Protein 1JMT (pdb70)

Solvent-accessible surface area: 7747 Å² total; per-residue (Å²): 47,68,31,0,2,0,67,57,19,17,102,42,106,224,136,54,140,184,58,50,71,46,84,80,106,67,99,107,58,60,71,70,5,57,98,40,0,68,62,22,0,72,125,130,23,18,85,18,90,107,26,78,9,36,55,69,158,50,60,104,78,47,0,20,0,75,0,66,0,136,108,91,117,29,0,81,145,0,20,115,61,0,20,74,25,20,7,73,11,85,8,4,71,11,88,62,19,177,162,23,34,73,63,37,7,127,72,75,120,163,57,68,10,92,103,42,27,86,128,80,164

Foldseek 3Di:
DQKKKWFQQQADDDPPVVVVVVVVVLVVVQVVVVCVVVVCLPVPQHAWPDKDWDDVVPPSGTTMIMTGHPDSVSLVVCQVVQQVDADPNHRIHMGGDD/DPPPDDDPPVNPDDPVVVVVPPD

CATH classification: 3.30.70.330

Nearest PDB structures (foldseek):
  1jmt-assembly1_A  TM=1.010E+00  e=9.523E-20  Homo sapiens
  7c06-assembly7_S  TM=8.294E-01  e=7.254E-09  Schizosaccharomyces pombe 972h-
  7c08-assembly4_J  TM=8.418E-01  e=1.405E-08  Schizosaccharomyces pombe 972h-
  7c07-assembly2_D  TM=8.408E-01  e=2.232E-08  Schizosaccharomyces pombe 972h-
  7c08-assembly5_M  TM=8.375E-01  e=2.384E-08  Schizosaccharomyces pombe 972h-

B-factor: mean 46.98, std 17.6, range [19.84, 99.11]

InterPro domains:
  IPR000504 RNA recognition motif domain [PF00076] (91-141)
  IPR000504 RNA recognition motif domain [PS50102] (65-147)
  IPR000504 RNA recognition motif domain [SM00360] (66-143)
  IPR000571 Zinc finger, CCCH-type [PF00642] (14-38)
  IPR000571 Zinc finger, CCCH-type [PF00642] (150-174)
  IPR000571 Zinc finger, CCCH-type [PS50103] (12-40)
  IPR000571 Zinc finger, CCCH-type [PS50103] (149-176)
  IPR000571 Zinc finger, CCCH-type [SM00356] (13-39)
  IPR000571 Zinc finger, CCCH-type [SM00356] (149-175)
  IPR003954 RNA recognition motif domain, eukaryotic-type [SM00361] (66-143)
  IPR009145 U2 auxiliary factor small subunit [PR01848] (18-37)
  IPR009145 U2 auxiliary factor small subunit [PR01848] (37-57)
  IPR009145 U2 auxiliary factor small subunit [PR01848] (75-90)
  IPR009145 U2 auxiliary factor small subunit [PR01848] (104-126)
  IPR009145 U2 auxiliary factor small subunit [PR01848] (131-155)
  IPR009145 U2 auxiliary factor small subunit [PR01848] (166-178)
  IPR009145 U2 auxiliary factor small subunit [PTHR12620] (1-235)
  IPR012677 Nucleotide-binding alpha-beta plait domain superfamily [G3DSA:3.30.70.330] (43-146)
  IPR035979 RNA-binding domain superfamily [SSF54928] (76-150)

Structure (mmCIF, N/CA/C/O backbone):
data_1JMT
#
_entry.id   1JMT
#
_cell.length_a   41.520
_cell.length_b   49.740
_cell.length_c   92.160
_cell.angle_alpha   90.00
_cell.angle_beta   90.00
_cell.angle_gamma   90.00
#
_symmetry.space_group_name_H-M   'P 2 2 2'
#
loop_
_entity.id
_entity.type
_entity.pdbx_description
1 polymer 'SPLICING FACTOR U2AF 35 KDA SUBUNIT'
2 polymer 'SPLICING FACTOR U2AF 65 KDA SUBUNIT'
3 non-polymer HEXANE-1,6-DIOL
4 water water
#
loop_
_atom_site.group_PDB
_atom_site.id
_atom_site.type_symbol
_atom_site.label_atom_id
_atom_site.label_alt_id
_atom_site.label_comp_id
_atom_site.label_asym_id
_atom_site.label_entity_id
_atom_site.label_seq_id
_atom_site.pdbx_PDB_ins_code
_atom_site.Cartn_x
_atom_site.Cartn_y
_atom_site.Cartn_z
_atom_site.occupancy
_atom_site.B_iso_or_equiv
_atom_site.auth_seq_id
_atom_site.auth_comp_id
_atom_site.auth_asym_id
_atom_site.auth_atom_id
_atom_site.pdbx_PDB_model_num
ATOM 1 N N . SER A 1 1 ? -7.789 12.219 33.459 1.00 64.69 43 SER A N 1
ATOM 2 C CA . SER A 1 1 ? -7.429 12.619 32.066 1.00 65.56 43 SER A CA 1
ATOM 3 C C . SER A 1 1 ? -6.451 11.622 31.440 1.00 62.46 43 SER A C 1
ATOM 4 O O . SER A 1 1 ? -5.666 10.983 32.145 1.00 66.24 43 SER A O 1
ATOM 7 N N . GLN A 1 2 ? -6.509 11.487 30.118 1.00 57.18 44 GLN A N 1
ATOM 8 C CA . GLN A 1 2 ? -5.621 10.577 29.393 1.00 54.48 44 GLN A CA 1
ATOM 9 C C . GLN A 1 2 ? -4.525 11.393 28.718 1.00 49.56 44 GLN A C 1
ATOM 10 O O . GLN A 1 2 ? -3.607 10.845 28.111 1.00 48.22 44 GLN A O 1
ATOM 16 N N . THR A 1 3 ? -4.638 12.709 28.824 1.00 47.39 45 THR A N 1
ATOM 17 C CA . THR A 1 3 ? -3.684 13.602 28.197 1.00 48.92 45 THR A CA 1
ATOM 18 C C . THR A 1 3 ? -2.719 14.256 29.177 1.00 44.93 45 THR A C 1
ATOM 19 O O . THR A 1 3 ? -3.125 14.730 30.237 1.00 39.67 45 THR A O 1
ATOM 23 N N . ILE A 1 4 ? -1.441 14.267 28.808 1.00 39.44 46 ILE A N 1
ATOM 24 C CA . ILE A 1 4 ? -0.403 14.892 29.616 1.00 32.17 46 ILE A CA 1
ATOM 25 C C . ILE A 1 4 ? 0.216 16.012 28.776 1.00 31.56 46 ILE A C 1
ATOM 26 O O . ILE A 1 4 ? 0.116 16.002 27.549 1.00 32.87 46 ILE A O 1
ATOM 31 N N . ALA A 1 5 ? 0.838 16.977 29.441 1.00 31.38 47 ALA A N 1
ATOM 32 C CA . ALA A 1 5 ? 1.488 18.088 28.760 1.00 29.52 47 ALA A CA 1
ATOM 33 C C . ALA A 1 5 ? 2.920 18.231 29.247 1.00 28.06 47 ALA A C 1
ATOM 34 O O . ALA A 1 5 ? 3.172 18.216 30.448 1.00 28.65 47 ALA A O 1
ATOM 36 N N . LEU A 1 6 ? 3.853 18.353 28.308 1.00 26.97 48 LEU A N 1
ATOM 37 C CA . LEU A 1 6 ? 5.259 18.548 28.635 1.00 27.60 48 LEU A CA 1
ATOM 38 C C . LEU A 1 6 ? 5.466 20.018 28.281 1.00 33.59 48 LEU A C 1
ATOM 39 O O . LEU A 1 6 ? 5.501 20.396 27.107 1.00 31.95 48 LEU A O 1
ATOM 44 N N . LEU A 1 7 ? 5.571 20.844 29.317 1.00 29.90 49 LEU A N 1
ATOM 45 C CA . LEU A 1 7 ? 5.676 22.287 29.162 1.00 34.16 49 LEU A C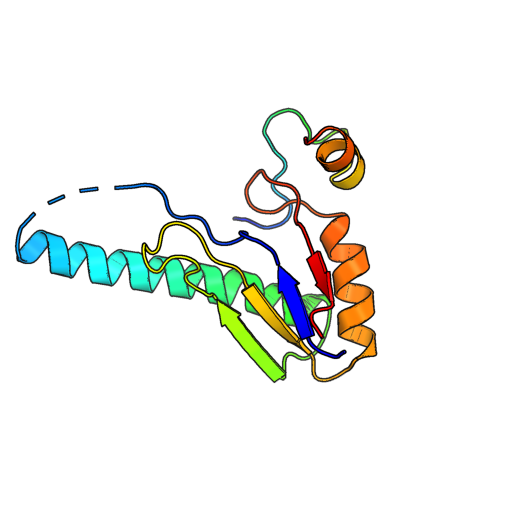A 1
ATOM 46 C C . LEU A 1 7 ? 6.977 22.864 28.629 1.00 34.83 49 LEU A C 1
ATOM 47 O O . LEU A 1 7 ? 8.061 22.624 29.171 1.00 36.26 49 LEU A O 1
ATOM 52 N N . ASN A 1 8 ? 6.836 23.627 27.550 1.00 31.58 50 ASN A N 1
ATOM 53 C CA . ASN A 1 8 ? 7.942 24.301 26.894 1.00 40.26 50 ASN A CA 1
ATOM 54 C C . ASN A 1 8 ? 9.135 23.390 26.671 1.00 40.57 50 ASN A C 1
ATOM 55 O O . ASN A 1 8 ? 10.280 23.825 26.730 1.00 43.18 50 ASN A O 1
ATOM 60 N N . ILE A 1 9 ? 8.869 22.123 26.399 1.00 40.75 51 ILE A N 1
ATOM 61 C CA . ILE A 1 9 ? 9.952 21.183 26.185 1.00 41.01 51 ILE A CA 1
ATOM 62 C C . ILE A 1 9 ? 10.599 21.346 24.802 1.00 43.13 51 ILE A C 1
ATOM 63 O O . ILE A 1 9 ? 11.785 21.076 24.638 1.00 44.31 51 ILE A O 1
ATOM 68 N N . TYR A 1 10 ? 9.828 21.805 23.819 1.00 41.77 52 TYR A N 1
ATOM 69 C CA . TYR A 1 10 ? 10.358 21.980 22.474 1.00 41.49 52 TYR A CA 1
ATOM 7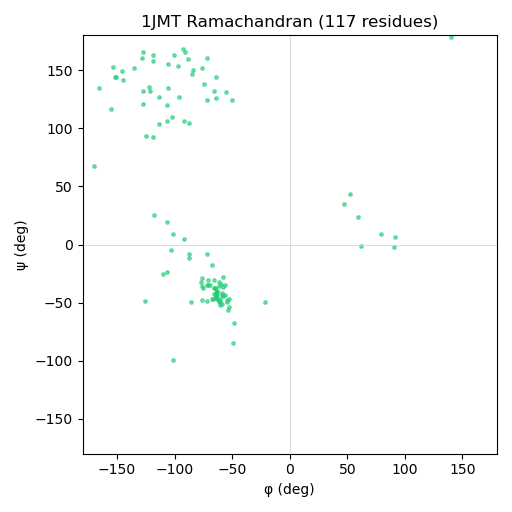0 C C . TYR A 1 10 ? 11.000 23.346 22.285 1.00 47.33 52 TYR A C 1
ATOM 71 O O . TYR A 1 10 ? 10.309 24.352 22.152 1.00 45.37 52 TYR A O 1
ATOM 80 N N . ARG A 1 11 ? 12.327 23.370 22.270 1.00 57.63 53 ARG A N 1
ATOM 81 C CA . ARG A 1 11 ? 13.077 24.609 22.094 1.00 68.34 53 ARG A CA 1
ATOM 82 C C . ARG A 1 11 ? 13.688 24.712 20.712 1.00 69.84 53 ARG A C 1
ATOM 83 O O . ARG A 1 11 ? 13.929 23.700 20.054 1.00 72.94 53 ARG A O 1
ATOM 91 N N . ASN A 1 12 ? 13.942 25.941 20.278 1.00 74.42 54 ASN A N 1
ATOM 92 C CA . ASN A 1 12 ? 14.530 26.164 18.967 1.00 80.23 54 ASN A CA 1
ATOM 93 C C . ASN A 1 12 ? 14.972 27.618 18.728 1.00 83.18 54 ASN A C 1
ATOM 94 O O . ASN A 1 12 ? 14.373 28.323 17.919 1.00 85.17 54 ASN A O 1
ATOM 99 N N . PRO A 1 13 ? 16.009 28.088 19.450 1.00 89.19 55 PRO A N 1
ATOM 100 C CA . PRO A 1 13 ? 16.572 29.441 19.353 1.00 91.92 55 PRO A CA 1
ATOM 101 C C . PRO A 1 13 ? 16.932 30.072 17.993 1.00 92.51 55 PRO A C 1
ATOM 102 O O . PRO A 1 13 ? 16.120 30.814 17.451 1.00 90.85 55 PRO A O 1
ATOM 106 N N . GLN A 1 14 ? 18.122 29.823 17.442 1.00 94.95 56 GLN A N 1
ATOM 107 C CA . GLN A 1 14 ? 18.469 30.453 16.155 1.00 96.20 56 GLN A CA 1
ATOM 108 C C . GLN A 1 14 ? 18.755 29.513 14.986 1.00 95.76 56 GLN A C 1
ATOM 109 O O . GLN A 1 14 ? 18.738 29.937 13.824 1.00 95.00 56 GLN A O 1
ATOM 115 N N . ASP A 1 21 ? 18.523 35.035 0.544 1.00 67.56 63 ASP A N 1
ATOM 116 C CA . ASP A 1 21 ? 17.201 35.014 1.159 1.00 68.08 63 ASP A CA 1
ATOM 117 C C . ASP A 1 21 ? 16.366 33.853 0.684 1.00 68.34 63 ASP A C 1
ATOM 118 O O . ASP A 1 21 ? 16.523 32.748 1.187 1.00 73.83 63 ASP A O 1
ATOM 123 N N . GLY A 1 22 ? 15.471 34.134 -0.268 1.00 63.56 64 GLY A N 1
ATOM 124 C CA . GLY A 1 22 ? 14.598 33.130 -0.837 1.00 53.54 64 GLY A CA 1
ATOM 125 C C . GLY A 1 22 ? 15.063 31.708 -0.701 1.00 50.56 64 GLY A C 1
ATOM 126 O O . GLY A 1 22 ? 14.308 30.841 -0.276 1.00 48.14 64 GLY A O 1
ATOM 127 N N . LEU A 1 23 ? 16.312 31.469 -1.070 1.00 47.05 65 LEU A N 1
ATOM 128 C CA . LEU A 1 23 ? 16.890 30.142 -0.951 1.00 47.82 65 LEU A CA 1
ATOM 129 C C . LEU A 1 23 ? 17.125 29.825 0.534 1.00 49.02 65 LEU A C 1
ATOM 130 O O . LEU A 1 23 ? 17.012 28.683 0.970 1.00 44.32 65 LEU A O 1
ATOM 135 N N . ARG A 1 24 ? 17.475 30.845 1.306 1.00 48.69 66 ARG A N 1
ATOM 136 C CA . ARG A 1 24 ? 17.691 30.680 2.737 1.00 53.44 66 ARG A CA 1
ATOM 137 C C . ARG A 1 24 ? 16.390 30.286 3.423 1.00 51.73 66 ARG A C 1
ATOM 138 O O . ARG A 1 24 ? 16.399 29.472 4.338 1.00 54.82 66 ARG A O 1
ATOM 146 N N . SER A 1 25 ? 15.273 30.849 2.973 1.00 50.90 67 SER A N 1
ATOM 147 C CA . SER A 1 25 ? 13.982 30.523 3.566 1.00 56.01 67 SER A CA 1
ATOM 148 C C . SER A 1 25 ? 13.625 29.062 3.361 1.00 54.30 67 SER A C 1
ATOM 149 O O . SER A 1 25 ? 13.178 28.391 4.290 1.00 56.44 67 SER A O 1
ATOM 152 N N . ALA A 1 26 ? 13.821 28.574 2.139 1.00 50.42 68 ALA A N 1
ATOM 153 C CA . ALA A 1 26 ? 13.505 27.191 1.808 1.00 48.56 68 ALA A CA 1
ATOM 154 C C . ALA A 1 26 ? 14.359 26.223 2.614 1.00 47.53 68 ALA A C 1
ATOM 155 O O . ALA A 1 26 ? 13.857 25.216 3.122 1.00 47.58 68 ALA A O 1
ATOM 157 N N . VAL A 1 27 ? 15.650 26.525 2.717 1.00 41.98 69 VAL A N 1
ATOM 158 C CA . VAL A 1 27 ? 16.571 25.676 3.459 1.00 44.01 69 VAL A CA 1
ATOM 159 C C . VAL A 1 27 ? 16.162 25.664 4.935 1.00 43.34 69 VAL A C 1
ATOM 160 O O . VAL A 1 27 ? 16.175 24.627 5.584 1.00 44.02 69 VAL A O 1
ATOM 164 N N . SER A 1 28 ? 15.790 26.831 5.445 1.00 43.33 70 SER A N 1
ATOM 165 C CA . SER A 1 28 ? 15.365 26.978 6.827 1.00 48.16 70 SER A CA 1
ATOM 166 C C . SER A 1 28 ? 14.085 26.179 7.083 1.00 47.15 70 SER A C 1
ATOM 167 O O . SER A 1 28 ? 13.950 25.531 8.115 1.00 40.58 70 SER A O 1
ATOM 170 N N . ASP A 1 29 ? 13.147 26.217 6.141 1.00 48.13 71 ASP A N 1
ATOM 171 C CA . ASP A 1 29 ? 11.907 25.468 6.303 1.00 50.15 71 ASP A CA 1
ATOM 172 C C . ASP A 1 29 ? 12.199 23.978 6.420 1.00 50.22 71 ASP A C 1
ATOM 173 O O . ASP A 1 29 ? 11.670 23.299 7.303 1.00 48.21 71 ASP A O 1
ATOM 178 N N . VAL A 1 30 ? 13.042 23.477 5.521 1.00 46.12 72 VAL A N 1
ATOM 179 C CA . VAL A 1 30 ? 13.397 22.063 5.514 1.00 45.92 72 VAL A CA 1
ATOM 180 C C . VAL A 1 30 ? 14.078 21.618 6.811 1.00 43.95 72 VAL A C 1
ATOM 181 O O . VAL A 1 30 ? 13.692 20.616 7.410 1.00 40.25 72 VAL A O 1
ATOM 185 N N . GLU A 1 31 ? 15.085 22.363 7.247 1.00 40.02 73 GLU A N 1
ATOM 186 C CA . GLU A 1 31 ? 15.802 21.999 8.459 1.00 46.33 73 GLU A CA 1
ATOM 187 C C . GLU A 1 31 ? 14.901 22.031 9.692 1.00 46.38 73 GLU A C 1
ATOM 188 O O . GLU A 1 31 ? 14.998 21.158 10.552 1.00 48.91 73 GLU A O 1
ATOM 194 N N . MET A 1 32 ? 14.021 23.026 9.776 1.00 47.92 74 MET A N 1
ATOM 195 C CA . MET A 1 32 ? 13.107 23.115 10.907 1.00 49.21 74 MET A CA 1
ATOM 196 C C . MET A 1 32 ? 12.198 21.891 10.906 1.00 50.90 74 MET A C 1
ATOM 197 O O . MET A 1 32 ? 12.003 21.251 11.939 1.00 49.35 74 MET A O 1
ATOM 202 N N . GLN A 1 33 ? 11.652 21.571 9.736 1.00 46.46 75 GLN A N 1
ATOM 203 C CA . GLN A 1 33 ? 10.763 20.427 9.583 1.00 45.78 75 GLN A CA 1
ATOM 204 C C . GLN A 1 33 ? 11.443 19.121 9.975 1.00 42.97 75 GLN A C 1
ATOM 205 O O . GLN A 1 33 ? 10.843 18.290 10.653 1.00 39.95 75 GLN A O 1
ATOM 211 N N . GLU A 1 34 ? 12.689 18.942 9.541 1.00 38.01 76 GLU A N 1
ATOM 212 C CA . GLU A 1 34 ? 13.446 17.731 9.855 1.00 40.21 76 GLU A CA 1
ATOM 213 C C . GLU A 1 34 ? 13.800 17.678 11.342 1.00 39.55 76 GLU A C 1
ATOM 214 O O . GLU A 1 34 ? 13.838 16.605 11.946 1.00 39.37 76 GLU A O 1
ATOM 220 N N . HIS A 1 35 ? 14.066 18.841 11.923 1.00 35.82 77 HIS A N 1
ATOM 221 C CA . HIS A 1 35 ? 14.406 18.925 13.335 1.00 37.52 77 HIS A CA 1
ATOM 222 C C . HIS A 1 35 ? 13.138 18.643 14.140 1.00 38.20 77 HIS A C 1
ATOM 223 O O . HIS A 1 35 ? 13.188 18.030 15.204 1.00 40.30 77 HIS A O 1
ATOM 230 N N . TYR A 1 36 ? 12.000 19.076 13.607 1.00 33.96 78 TYR A N 1
ATOM 231 C CA . TYR A 1 36 ? 10.708 18.865 14.246 1.00 34.68 78 TYR A CA 1
ATOM 232 C C . TYR A 1 36 ? 10.358 17.380 14.232 1.00 38.52 78 TYR A C 1
ATOM 233 O O . TYR A 1 36 ? 9.942 16.816 15.249 1.00 41.71 78 TYR A O 1
ATOM 242 N N . ASP A 1 37 ? 10.523 16.748 13.075 1.00 38.99 79 ASP A N 1
ATOM 243 C CA . ASP A 1 37 ? 10.215 15.329 12.939 1.00 38.82 79 ASP A CA 1
ATOM 244 C C . ASP A 1 37 ? 11.146 14.463 13.787 1.00 36.10 79 ASP A C 1
ATOM 245 O O . ASP A 1 37 ? 10.720 13.454 14.348 1.00 38.05 79 ASP A O 1
ATOM 250 N N . GLU A 1 38 ? 12.414 14.853 13.872 1.00 35.95 80 GLU A N 1
ATOM 251 C CA . GLU A 1 38 ? 13.382 14.112 14.674 1.00 38.58 80 GLU A CA 1
ATOM 252 C C . GLU A 1 38 ? 12.960 14.189 16.143 1.00 40.53 80 GLU A C 1
ATOM 253 O O . GLU A 1 38 ? 12.982 13.194 16.869 1.00 35.84 80 GLU A O 1
ATOM 259 N N . PHE A 1 39 ? 12.574 15.388 16.568 1.00 37.28 81 PHE A N 1
ATOM 260 C CA . PHE A 1 39 ? 12.144 15.616 17.941 1.00 38.02 81 PHE A CA 1
ATOM 261 C C . PHE A 1 39 ? 10.912 14.778 18.255 1.00 3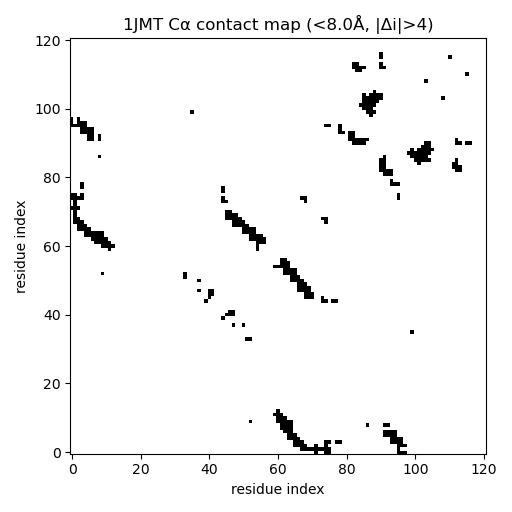3.59 81 PHE A C 1
ATOM 262 O O . PHE A 1 39 ? 10.858 14.093 19.279 1.00 30.94 81 PHE A O 1
ATOM 270 N N . PHE A 1 40 ? 9.933 14.845 17.355 1.00 34.63 82 PHE A N 1
ATOM 271 C CA . PHE A 1 40 ? 8.666 14.132 17.487 1.00 30.91 82 PHE A CA 1
ATOM 272 C C . PHE A 1 40 ? 8.897 12.637 17.709 1.00 32.30 82 PHE A C 1
ATOM 273 O O . PHE A 1 40 ? 8.426 12.063 18.691 1.00 33.68 82 PHE A O 1
ATOM 281 N N . GLU A 1 41 ? 9.627 12.019 16.788 1.00 34.78 83 GLU A N 1
ATOM 282 C CA . GLU A 1 41 ? 9.938 10.598 16.861 1.00 37.96 83 GLU A CA 1
ATOM 283 C C . GLU A 1 41 ? 10.635 10.309 18.186 1.00 36.92 83 GLU A C 1
ATOM 284 O O . GLU A 1 41 ? 10.328 9.333 18.879 1.00 39.55 83 GLU A O 1
ATOM 290 N N . GLU A 1 42 ? 11.564 11.186 18.542 1.00 38.33 84 GLU A N 1
ATOM 291 C CA . GLU A 1 42 ? 12.317 11.054 19.778 1.00 42.55 84 GLU A CA 1
ATOM 292 C C . GLU A 1 42 ? 11.388 10.943 20.991 1.00 36.05 84 GLU A C 1
ATOM 293 O O . GLU A 1 42 ? 11.553 10.060 21.835 1.00 32.09 84 GLU A O 1
ATOM 299 N N . VAL A 1 43 ? 10.406 11.836 21.065 1.00 32.81 85 VAL A N 1
ATOM 300 C CA . VAL A 1 43 ? 9.475 11.848 22.187 1.00 32.08 85 VAL A CA 1
ATOM 301 C C . VAL A 1 43 ? 8.432 10.742 22.084 1.00 34.47 85 VAL A C 1
ATOM 302 O O . VAL A 1 43 ? 8.186 10.010 23.050 1.00 28.40 85 VAL A O 1
ATOM 306 N N . PHE A 1 44 ? 7.827 10.615 20.910 1.00 33.18 86 PHE A N 1
ATOM 307 C CA . PHE A 1 44 ? 6.824 9.589 20.679 1.00 28.95 86 PHE A CA 1
ATOM 308 C C . PHE A 1 44 ? 7.331 8.194 21.057 1.00 30.66 86 PHE A C 1
ATOM 309 O O . PHE A 1 44 ? 6.698 7.487 21.847 1.00 28.63 86 PHE A O 1
ATOM 317 N N . THR A 1 45 ? 8.475 7.807 20.495 1.00 34.28 87 THR A N 1
ATOM 318 C CA . THR A 1 45 ? 9.057 6.494 20.760 1.00 34.47 87 THR A CA 1
ATOM 319 C C . THR A 1 45 ? 9.213 6.228 22.251 1.00 34.12 87 THR A C 1
ATOM 320 O O . THR A 1 45 ? 8.847 5.158 22.745 1.00 34.98 87 THR A O 1
ATOM 324 N N . GLU A 1 46 ? 9.759 7.199 22.969 1.00 29.60 88 GLU A N 1
ATOM 325 C CA . GLU A 1 46 ? 9.933 7.043 24.403 1.00 32.47 88 GLU A CA 1
ATOM 326 C C . GLU A 1 46 ? 8.573 6.894 25.089 1.00 32.79 88 GLU A C 1
ATOM 327 O O . GLU A 1 46 ? 8.425 6.065 25.991 1.00 29.21 88 GLU A O 1
ATOM 333 N N . MET A 1 47 ? 7.577 7.675 24.662 1.00 32.51 89 MET A N 1
ATOM 334 C CA . MET A 1 47 ? 6.241 7.585 25.273 1.00 32.99 89 MET A CA 1
ATOM 335 C C . MET A 1 47 ? 5.679 6.173 25.164 1.00 36.80 89 MET A C 1
ATOM 336 O O . MET A 1 47 ? 5.134 5.633 26.132 1.00 35.69 89 MET A O 1
ATOM 341 N N . GLU A 1 48 ? 5.817 5.574 23.986 1.00 37.90 90 GLU A N 1
ATOM 342 C CA . GLU A 1 48 ? 5.312 4.224 23.765 1.00 45.01 90 GLU A CA 1
ATOM 343 C C . GLU A 1 48 ? 6.201 3.156 24.385 1.00 44.09 90 GLU A C 1
ATOM 344 O O . GLU A 1 48 ? 5.714 2.157 24.872 1.00 45.62 90 GLU A O 1
ATOM 350 N N . GLU A 1 49 ? 7.507 3.375 24.360 1.00 47.65 91 GLU A N 1
ATOM 351 C CA . GLU A 1 49 ? 8.451 2.410 24.908 1.00 49.57 91 GLU A CA 1
ATOM 352 C C . GLU A 1 49 ? 8.348 2.252 26.425 1.00 48.13 91 GLU A C 1
ATOM 353 O O . GLU A 1 49 ? 8.296 1.133 26.937 1.00 48.74 91 GLU A O 1
ATOM 359 N N . LYS A 1 50 ? 8.293 3.361 27.151 1.00 45.15 92 LYS A N 1
ATOM 360 C CA . LYS A 1 50 ? 8.243 3.271 28.601 1.00 45.40 92 LYS A CA 1
ATOM 361 C C . LYS A 1 50 ? 6.938 3.574 29.325 1.00 42.89 92 LYS A C 1
ATOM 362 O O . LYS A 1 50 ? 6.738 3.091 30.435 1.00 45.53 92 LYS A O 1
ATOM 368 N N . TYR A 1 51 ? 6.041 4.346 28.724 1.00 40.36 93 TYR A N 1
ATOM 369 C CA . TYR A 1 51 ? 4.808 4.681 29.426 1.00 38.86 93 TYR A CA 1
ATOM 370 C C . TYR A 1 51 ? 3.517 4.064 28.920 1.00 43.79 93 TYR A C 1
ATOM 371 O O . TYR A 1 51 ? 2.565 3.918 29.683 1.00 44.86 93 TYR A O 1
ATOM 380 N N . GLY A 1 52 ? 3.458 3.710 27.643 1.00 43.23 94 GLY A N 1
ATOM 381 C CA . GLY A 1 52 ? 2.235 3.115 27.145 1.00 40.64 94 GLY A CA 1
ATOM 382 C C . GLY A 1 52 ? 1.803 3.552 25.766 1.00 44.79 94 GLY A C 1
ATOM 383 O O . GLY A 1 52 ? 2.435 4.395 25.124 1.00 43.70 94 GLY A O 1
ATOM 384 N N . GLU A 1 53 ? 0.699 2.969 25.319 1.00 42.07 95 GLU A N 1
ATOM 385 C CA . GLU A 1 53 ? 0.144 3.241 24.004 1.00 41.58 95 GLU A CA 1
ATOM 386 C C . GLU A 1 53 ? -0.330 4.676 23.819 1.00 37.95 95 GLU A C 1
ATOM 387 O O . GLU A 1 53 ? -1.130 5.195 24.599 1.00 36.30 95 GLU A O 1
ATOM 393 N N . VAL A 1 54 ? 0.177 5.318 22.772 1.00 33.36 96 VAL A N 1
ATOM 394 C CA . VAL A 1 54 ? -0.205 6.689 22.480 1.00 36.13 96 VAL A CA 1
ATOM 395 C C . VAL A 1 54 ? -1.330 6.740 21.445 1.00 37.10 96 VAL A C 1
ATOM 396 O O . VAL A 1 54 ? -1.237 6.154 20.369 1.00 37.50 96 VAL A O 1
ATOM 400 N N . GLU A 1 55 ? -2.393 7.450 21.788 1.00 33.81 97 GLU A N 1
ATOM 401 C CA . GLU A 1 55 ? -3.540 7.600 20.907 1.00 42.83 97 GLU A CA 1
ATOM 402 C C . GLU A 1 55 ? -3.283 8.771 19.965 1.00 42.33 97 GLU A C 1
ATOM 403 O O . GLU A 1 55 ? -3.426 8.653 18.751 1.00 44.82 97 GLU A O 1
ATOM 409 N N . GLU A 1 56 ? -2.884 9.899 20.542 1.00 40.73 98 GLU A N 1
ATOM 410 C CA . GLU A 1 56 ? -2.594 11.109 19.780 1.00 40.43 98 GLU A CA 1
ATOM 411 C C . GLU A 1 56 ? -1.454 11.869 20.435 1.00 36.01 98 GLU A C 1
ATOM 412 O O . GLU A 1 56 ? -1.295 11.829 21.653 1.00 31.14 98 GLU A O 1
ATOM 418 N N . MET A 1 57 ? -0.681 12.576 19.620 1.00 33.08 99 MET A N 1
ATOM 419 C CA . MET A 1 57 ? 0.418 13.377 20.124 1.00 37.64 99 MET A CA 1
ATOM 420 C C . MET A 1 57 ? 0.672 14.552 19.197 1.00 34.04 99 MET A C 1
ATOM 421 O O . MET A 1 57 ? 0.534 14.438 17.980 1.00 37.50 99 MET A O 1
ATOM 426 N N . ASN A 1 58 ? 1.046 15.685 19.779 1.00 34.44 100 ASN A N 1
ATOM 427 C CA . ASN A 1 58 ? 1.335 16.867 18.988 1.00 30.93 100 ASN A CA 1
ATOM 428 C C . ASN A 1 58 ? 2.359 17.761 19.672 1.00 32.48 100 ASN A C 1
ATOM 429 O O . ASN A 1 58 ? 2.390 17.873 20.899 1.00 35.92 100 ASN A O 1
ATOM 434 N N . VAL A 1 59 ? 3.212 18.374 18.863 1.00 28.69 101 VAL A N 1
ATOM 435 C CA . VAL A 1 59 ? 4.227 19.295 19.348 1.00 30.68 101 VAL A CA 1
ATOM 436 C C . VAL A 1 59 ? 3.698 20.660 18.923 1.00 32.26 101 VAL A C 1
ATOM 437 O O . VAL A 1 59 ? 3.492 20.909 17.737 1.00 31.87 101 VAL A O 1
ATOM 441 N N . CYS A 1 60 ? 3.459 21.531 19.896 1.00 37.56 102 CYS A N 1
ATOM 442 C CA . CYS A 1 60 ? 2.906 22.850 19.620 1.00 42.33 102 CYS A CA 1
ATOM 443 C C . CYS A 1 60 ? 3.927 23.952 19.433 1.00 46.09 102 CYS A C 1
ATOM 444 O O . CYS A 1 60 ? 5.115 23.794 19.714 1.00 55.37 102 CYS A O 1
ATOM 447 N N . ASP A 1 61 ? 3.420 25.077 18.948 1.00 46.17 103 ASP A N 1
ATOM 448 C CA . ASP A 1 61 ? 4.190 26.295 18.734 1.00 45.09 103 ASP A CA 1
ATOM 449 C C . ASP A 1 61 ? 3.366 27.307 19.533 1.00 40.81 103 ASP A C 1
ATOM 450 O O . ASP A 1 61 ? 2.402 27.877 19.030 1.00 42.92 103 ASP A O 1
ATOM 455 N N . ASN A 1 62 ? 3.745 27.496 20.792 1.00 40.55 104 ASN A N 1
ATOM 456 C CA . ASN A 1 62 ? 3.030 28.382 21.703 1.00 38.79 104 ASN A CA 1
ATOM 457 C C . ASN A 1 62 ? 2.693 29.783 21.192 1.00 43.42 104 ASN A C 1
ATOM 458 O O . ASN A 1 62 ? 1.522 30.098 20.992 1.00 39.45 104 ASN A O 1
ATOM 463 N N . LEU A 1 63 ? 3.700 30.622 20.977 1.00 40.24 105 LEU A N 1
ATOM 464 C CA . LEU A 1 63 ? 3.447 31.977 20.498 1.00 43.50 105 LEU A CA 1
ATOM 465 C C . LEU A 1 63 ? 3.369 32.115 18.985 1.00 47.38 105 LEU A C 1
ATOM 466 O O . LEU A 1 63 ? 3.020 33.178 18.480 1.00 54.33 105 LEU A O 1
ATOM 471 N N . GLY A 1 64 ? 3.693 31.048 18.263 1.00 51.23 106 GLY A N 1
ATOM 472 C CA . GLY A 1 64 ? 3.652 31.107 16.813 1.00 52.10 106 GLY A CA 1
ATOM 473 C C . GLY A 1 64 ? 4.985 31.517 16.209 1.00 57.42 106 GLY A C 1
ATOM 474 O O . GLY A 1 64 ? 5.078 31.7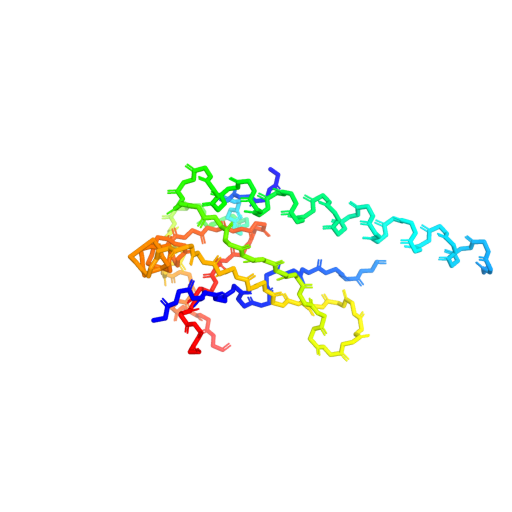27 14.999 1.00 53.59 106 GLY A O 1
ATOM 475 N N . ASP A 1 65 ? 6.017 31.633 17.046 1.00 58.80 107 ASP A N 1
ATOM 476 C CA . ASP A 1 65 ? 7.349 32.012 16.581 1.00 63.58 107 ASP A CA 1
ATOM 477 C C . ASP A 1 65 ? 8.307 30.824 16.449 1.00 65.89 107 ASP A C 1
ATOM 478 O O . ASP A 1 65 ? 9.507 31.010 16.242 1.00 70.99 107 ASP A O 1
ATOM 483 N N . HIS A 1 66 ? 7.777 29.609 16.578 1.00 66.66 108 HIS A N 1
ATOM 484 C CA . HIS A 1 66 ? 8.574 28.386 16.452 1.00 67.03 108 HIS A CA 1
ATOM 485 C C . HIS A 1 66 ? 9.686 28.248 17.490 1.00 64.49 108 HIS A C 1
ATOM 486 O O . HIS A 1 66 ? 10.407 27.248 17.504 1.00 64.32 108 HIS A O 1
ATOM 493 N N . LEU A 1 67 ? 9.817 29.243 18.360 1.00 59.19 109 LEU A N 1
ATOM 494 C CA . LEU A 1 67 ? 10.865 29.245 19.377 1.00 56.82 109 LEU A CA 1
ATOM 495 C C . LEU A 1 67 ? 10.632 28.311 20.561 1.00 55.62 109 LEU A C 1
ATOM 496 O O . LEU A 1 67 ? 11.575 27.708 21.075 1.00 51.65 109 LEU A O 1
ATOM 501 N N . VAL A 1 68 ? 9.383 28.203 21.002 1.00 50.91 110 VAL A N 1
ATOM 502 C CA . VAL A 1 68 ? 9.057 27.353 22.141 1.00 46.23 110 VAL A CA 1
ATOM 503 C C . VAL A 1 68 ? 7.702 26.687 21.980 1.00 44.40 110 VAL A C 1
ATOM 504 O O . VAL A 1 68 ? 6.757 27.301 21.496 1.00 43.38 110 VAL A O 1
ATOM 508 N N . GLY A 1 69 ? 7.607 25.431 22.398 1.00 42.26 111 GLY A N 1
ATOM 509 C CA . GLY A 1 69 ? 6.344 24.741 22.286 1.00 38.09 111 GLY A CA 1
ATOM 510 C C . GLY A 1 69 ? 6.139 23.639 23.302 1.00 37.79 111 GLY A C 1
ATOM 511 O O . GLY A 1 69 ? 7.092 23.052 23.817 1.00 39.69 111 GLY A O 1
ATOM 512 N N . ASN A 1 70 ? 4.878 23.377 23.607 1.00 34.60 112 ASN A N 1
ATOM 513 C CA . ASN A 1 70 ? 4.541 22.313 24.524 1.00 32.47 112 ASN A CA 1
ATOM 514 C C . ASN A 1 70 ? 4.333 21.057 23.705 1.00 33.32 112 ASN A C 1
ATOM 515 O O . ASN A 1 70 ? 4.184 21.099 22.475 1.00 30.40 112 ASN A O 1
ATOM 520 N N . VAL A 1 71 ? 4.315 19.935 24.403 1.00 28.23 113 VAL A N 1
ATOM 521 C CA . VAL A 1 71 ? 4.054 18.666 23.771 1.00 31.07 113 VAL A CA 1
ATOM 522 C C . VAL A 1 71 ? 2.844 18.106 24.502 1.00 28.64 113 VAL A C 1
ATOM 523 O O . VAL A 1 71 ? 2.759 18.196 25.728 1.00 26.90 113 VAL A O 1
ATOM 527 N N . TYR A 1 72 ? 1.889 17.577 23.748 1.00 29.98 114 TYR A N 1
ATOM 528 C CA . TYR A 1 72 ? 0.716 16.967 24.349 1.00 28.25 114 TYR A CA 1
ATOM 529 C C . TYR A 1 72 ? 0.676 15.538 23.873 1.00 24.90 114 TYR A C 1
ATOM 530 O O . TYR A 1 72 ? 0.839 15.272 22.688 1.00 28.95 114 TYR A O 1
ATOM 539 N N . VAL A 1 73 ? 0.475 14.622 24.810 1.00 31.29 115 VAL A N 1
ATOM 540 C CA . VAL A 1 73 ? 0.421 13.206 24.499 1.00 33.61 115 VAL A CA 1
ATOM 541 C C . VAL A 1 73 ? -0.854 12.616 25.079 1.00 33.41 115 VAL A C 1
ATOM 542 O O . VAL A 1 73 ? -1.081 12.680 26.282 1.00 34.43 115 VAL A O 1
ATOM 546 N N . LYS A 1 74 ? -1.694 12.053 24.224 1.00 34.67 116 LYS A N 1
ATOM 547 C CA . LYS A 1 74 ? -2.926 11.453 24.705 1.00 35.25 116 LYS A CA 1
ATOM 548 C C . LYS A 1 74 ? -2.708 9.950 24.714 1.00 35.33 116 LYS A C 1
ATOM 549 O O . LYS A 1 74 ? -2.577 9.326 23.657 1.00 33.24 116 LYS A O 1
ATOM 555 N N . PHE A 1 75 ? -2.624 9.382 25.912 1.00 32.37 117 PHE A N 1
ATOM 556 C CA . PHE A 1 75 ? -2.431 7.951 26.053 1.00 37.40 117 PHE A CA 1
ATOM 557 C C . PHE A 1 75 ? -3.784 7.265 25.956 1.00 43.15 117 PHE A C 1
ATOM 558 O O . PHE A 1 75 ? -4.815 7.842 26.314 1.00 45.13 117 PHE A O 1
ATOM 566 N N . ARG A 1 76 ? -3.780 6.033 25.466 1.00 47.77 118 ARG A N 1
ATOM 567 C CA . ARG A 1 76 ? -5.015 5.278 25.345 1.00 54.40 118 ARG A CA 1
ATOM 568 C C . ARG A 1 76 ? -5.578 4.993 26.736 1.00 57.04 118 ARG A C 1
ATOM 569 O O . ARG A 1 76 ? -6.790 4.909 26.919 1.00 59.02 118 ARG A O 1
ATOM 577 N N . ARG A 1 77 ? -4.686 4.866 27.714 1.00 58.28 119 ARG A N 1
ATOM 578 C CA . ARG A 1 77 ? -5.076 4.572 29.087 1.00 63.32 119 ARG A CA 1
ATOM 579 C C . ARG A 1 77 ? -4.810 5.680 30.090 1.00 62.44 119 ARG A C 1
ATOM 580 O O . ARG A 1 77 ? -3.690 6.167 30.213 1.00 59.84 119 ARG A O 1
ATOM 588 N N . GLU A 1 78 ? -5.851 6.056 30.823 1.00 63.01 120 GLU A N 1
ATOM 589 C CA . GLU A 1 78 ? -5.744 7.099 31.829 1.00 67.39 120 GLU A CA 1
ATOM 590 C C . GLU A 1 78 ? -4.641 6.736 32.823 1.00 67.73 120 GLU A C 1
ATOM 591 O O . GLU A 1 78 ? -3.929 7.609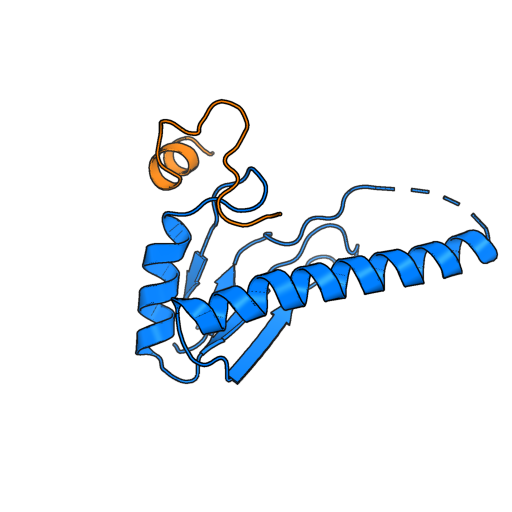 33.319 1.00 64.90 120 GLU A O 1
ATOM 597 N N . GLU A 1 79 ? -4.495 5.442 33.096 1.00 67.33 121 GLU A N 1
ATOM 598 C CA . GLU A 1 79 ? -3.482 4.951 34.029 1.00 66.91 121 GLU A CA 1
ATOM 599 C C . GLU A 1 79 ? -2.068 5.292 33.572 1.00 62.71 121 GLU A C 1
ATOM 600 O O . GLU A 1 79 ? -1.261 5.793 34.355 1.00 58.55 121 GLU A O 1
ATOM 606 N N . ASP A 1 80 ? -1.770 5.003 32.307 1.00 58.24 122 ASP A N 1
ATOM 607 C CA . ASP A 1 80 ? -0.452 5.279 31.752 1.00 52.45 122 ASP A CA 1
ATOM 608 C C . ASP A 1 80 ? -0.121 6.758 31.858 1.00 46.46 122 ASP A C 1
ATOM 609 O O . ASP A 1 80 ? 0.999 7.128 32.203 1.00 45.24 122 ASP A O 1
ATOM 614 N N . ALA A 1 81 ? -1.107 7.599 31.567 1.00 43.25 123 ALA A N 1
ATOM 615 C CA . ALA A 1 81 ? -0.931 9.043 31.628 1.00 38.68 123 ALA A CA 1
ATOM 616 C C . ALA A 1 81 ? -0.520 9.505 33.024 1.00 43.46 123 ALA A C 1
ATOM 617 O O . ALA A 1 81 ? 0.452 10.237 33.177 1.00 35.52 123 ALA A O 1
ATOM 619 N N . GLU A 1 82 ? -1.263 9.075 34.038 1.00 45.62 124 GLU A N 1
ATOM 620 C CA . GLU A 1 82 ? -0.977 9.466 35.410 1.00 49.01 124 GLU A CA 1
ATOM 621 C C . GLU A 1 82 ? 0.399 9.006 35.865 1.00 46.29 124 GLU A C 1
ATOM 622 O O . GLU A 1 82 ? 1.073 9.706 36.620 1.00 42.67 124 GLU A O 1
ATOM 628 N N . LYS A 1 83 ? 0.818 7.832 35.410 1.00 44.85 125 LYS A N 1
ATOM 629 C CA . LYS A 1 83 ? 2.129 7.323 35.784 1.00 44.02 125 LYS A CA 1
ATOM 630 C C . LYS A 1 83 ? 3.241 8.012 35.004 1.00 43.21 125 LYS A C 1
ATOM 631 O O . LYS A 1 83 ? 4.351 8.186 35.514 1.00 42.54 125 LYS A O 1
ATOM 637 N N . ALA A 1 84 ? 2.948 8.400 33.765 1.00 36.73 126 ALA A N 1
ATOM 638 C CA . ALA A 1 84 ? 3.943 9.074 32.944 1.00 35.99 126 ALA A CA 1
ATOM 639 C C . ALA A 1 84 ? 4.297 10.404 33.589 1.00 34.89 126 ALA A C 1
ATOM 640 O O . ALA A 1 84 ? 5.469 10.753 33.713 1.00 35.63 126 ALA A O 1
ATOM 642 N N . VAL A 1 85 ? 3.273 11.141 34.007 1.00 37.94 127 VAL A N 1
ATOM 643 C CA . VAL A 1 85 ? 3.479 12.441 34.632 1.00 40.66 127 VAL A CA 1
ATOM 644 C C . VAL A 1 85 ? 4.432 12.356 35.821 1.00 42.34 127 VAL A C 1
ATOM 645 O O . VAL A 1 85 ? 5.388 13.128 35.915 1.00 44.25 127 VAL A O 1
ATOM 649 N N . ILE A 1 86 ? 4.173 11.410 36.716 1.00 41.90 128 ILE A N 1
ATOM 650 C CA . ILE A 1 86 ? 5.002 11.225 37.899 1.00 42.48 128 ILE A CA 1
ATOM 651 C C . ILE A 1 86 ? 6.453 10.903 37.535 1.00 39.53 128 ILE A C 1
ATOM 652 O O . ILE A 1 86 ? 7.383 11.556 38.017 1.00 38.88 128 ILE A O 1
ATOM 657 N N . ASP A 1 87 ? 6.651 9.904 36.681 1.00 32.57 129 ASP A N 1
ATOM 658 C CA . ASP A 1 87 ? 8.008 9.538 36.297 1.00 36.57 129 ASP A CA 1
ATOM 659 C C . ASP A 1 87 ? 8.708 10.638 35.502 1.00 35.57 129 ASP A C 1
ATOM 660 O O . ASP A 1 87 ? 9.883 10.931 35.739 1.00 37.78 129 ASP A O 1
ATOM 665 N N . LEU A 1 88 ? 7.990 11.249 34.563 1.00 34.37 130 LEU A N 1
ATOM 666 C CA . LEU A 1 88 ? 8.574 12.304 33.733 1.00 29.07 130 LEU A CA 1
ATOM 667 C C . LEU A 1 88 ? 9.028 13.503 34.547 1.00 30.57 130 LEU A C 1
ATOM 668 O O . LEU A 1 88 ? 9.993 14.182 34.186 1.00 25.81 130 LEU A O 1
ATOM 673 N N . ASN A 1 89 ? 8.331 13.779 35.642 1.00 27.89 131 ASN A N 1
ATOM 674 C CA . ASN A 1 89 ? 8.719 14.897 36.472 1.00 29.34 131 ASN A CA 1
ATOM 675 C C . ASN A 1 89 ? 10.007 14.604 37.244 1.00 29.47 131 ASN A C 1
ATOM 676 O O . ASN A 1 89 ? 10.567 15.493 37.884 1.00 25.54 131 ASN A O 1
ATOM 681 N N . ASN A 1 90 ? 10.467 13.354 37.169 1.00 25.14 132 ASN A N 1
ATOM 682 C CA . ASN A 1 90 ? 11.716 12.933 37.800 1.00 33.46 132 ASN A CA 1
ATOM 683 C C . ASN A 1 90 ? 12.805 12.713 36.742 1.00 32.72 132 ASN A C 1
ATOM 684 O O . ASN A 1 90 ? 13.800 12.032 37.004 1.00 32.64 132 ASN A O 1
ATOM 689 N N . ARG A 1 91 ? 12.623 13.278 35.549 1.00 29.92 133 ARG A N 1
ATOM 690 C CA . ARG A 1 91 ? 13.617 13.093 34.489 1.00 30.62 133 ARG A CA 1
ATOM 691 C C . ARG A 1 91 ? 14.100 14.380 33.833 1.00 30.12 133 ARG A C 1
ATOM 692 O O . ARG A 1 91 ? 13.450 15.428 33.908 1.00 28.74 133 ARG A O 1
ATOM 700 N N . TRP A 1 92 ? 15.258 14.283 33.187 1.00 31.58 134 TRP A N 1
ATOM 701 C CA . TRP A 1 92 ? 15.836 15.409 32.470 1.00 26.19 134 TRP A CA 1
ATOM 702 C C . TRP A 1 92 ? 15.522 15.201 30.996 1.00 27.03 134 TRP A C 1
ATOM 703 O O . TRP A 1 92 ? 15.190 14.101 30.563 1.00 26.62 134 TRP A O 1
ATOM 714 N N . PHE A 1 93 ? 15.648 16.271 30.232 1.00 28.62 135 PHE A N 1
ATOM 715 C CA . PHE A 1 93 ? 15.460 16.221 28.795 1.00 28.46 135 PHE A CA 1
ATOM 716 C C . PHE A 1 93 ? 16.267 17.378 28.231 1.00 28.38 135 PHE A C 1
ATOM 717 O O . PHE A 1 93 ? 16.007 18.538 28.552 1.00 22.82 135 PHE A O 1
ATOM 725 N N . ASN A 1 94 ? 17.278 17.057 27.433 1.00 34.23 136 ASN A N 1
ATOM 726 C CA . ASN A 1 94 ? 18.089 18.083 26.791 1.00 31.58 136 ASN A CA 1
ATOM 727 C C . ASN A 1 94 ? 18.677 19.152 27.723 1.00 30.24 136 ASN A C 1
ATOM 728 O O . ASN A 1 94 ? 18.660 20.338 27.402 1.00 30.57 136 ASN A O 1
ATOM 733 N N . GLY A 1 95 ? 19.201 18.739 28.873 1.00 33.03 137 GLY A N 1
ATOM 734 C CA . GLY A 1 95 ? 19.797 19.700 29.791 1.00 26.77 137 GLY A CA 1
ATOM 735 C C . GLY A 1 95 ? 18.831 20.497 30.667 1.00 35.16 137 GLY A C 1
ATOM 736 O O . GLY A 1 95 ? 19.232 21.450 31.338 1.00 32.19 137 GLY A O 1
ATOM 737 N N . GLN A 1 96 ? 17.556 20.124 30.660 1.00 33.02 138 GLN A N 1
ATOM 738 C CA . GLN A 1 96 ? 16.556 20.807 31.474 1.00 29.59 138 GLN A CA 1
ATOM 739 C C . GLN A 1 96 ? 15.677 19.773 32.149 1.00 26.30 138 GLN A C 1
ATOM 740 O O . GLN A 1 96 ? 15.516 18.666 31.653 1.00 28.97 138 GLN A O 1
ATOM 746 N N . PRO A 1 97 ? 15.123 20.107 33.318 1.00 28.21 139 PRO A N 1
ATOM 747 C CA . PRO A 1 97 ? 14.260 19.125 33.973 1.00 30.27 139 PRO A CA 1
ATOM 748 C C . PRO A 1 97 ? 12.938 19.165 33.200 1.00 27.34 139 PRO A C 1
ATOM 749 O O . PRO A 1 97 ? 12.604 20.190 32.610 1.00 26.26 139 PRO A O 1
ATOM 753 N N . ILE A 1 98 ? 12.202 18.064 33.174 1.00 32.08 140 ILE A N 1
ATOM 754 C CA . ILE A 1 98 ? 10.922 18.063 32.473 1.00 29.74 140 ILE A CA 1
ATOM 755 C C . ILE A 1 98 ? 9.865 18.606 33.415 1.00 31.86 140 ILE A C 1
ATOM 756 O O . ILE A 1 98 ? 9.947 18.404 34.627 1.00 29.27 140 ILE A O 1
ATOM 761 N N . HIS A 1 99 ? 8.884 19.306 32.858 1.00 33.59 141 HIS A N 1
ATOM 762 C CA . HIS A 1 99 ? 7.766 19.839 33.640 1.00 34.02 141 HIS A CA 1
ATOM 763 C C . HIS A 1 99 ? 6.527 19.173 33.046 1.00 29.89 141 HIS A C 1
ATOM 764 O O . HIS A 1 99 ? 5.972 19.651 32.056 1.00 28.28 141 HIS A O 1
ATOM 771 N N . ALA A 1 100 ? 6.133 18.045 33.631 1.00 30.07 142 ALA A N 1
ATOM 772 C CA . ALA A 1 100 ? 4.991 17.275 33.157 1.00 33.02 142 ALA A CA 1
ATOM 773 C C . ALA A 1 100 ? 3.747 17.617 33.956 1.00 38.08 142 ALA A C 1
ATOM 774 O O . ALA A 1 100 ? 3.831 17.997 35.122 1.00 38.41 142 ALA A O 1
ATOM 776 N N . GLU A 1 101 ? 2.588 17.441 33.335 1.00 40.84 143 GLU A N 1
ATOM 777 C CA . GLU A 1 101 ? 1.340 17.795 33.985 1.00 46.94 143 GLU A CA 1
ATOM 778 C C . GLU A 1 101 ? 0.128 17.200 33.270 1.00 45.41 143 GLU A C 1
ATOM 779 O O . GLU A 1 101 ? 0.043 17.231 32.044 1.00 44.74 143 GLU A O 1
ATOM 785 N N . LEU A 1 102 ? -0.799 16.632 34.033 1.00 49.34 144 LEU A N 1
ATOM 78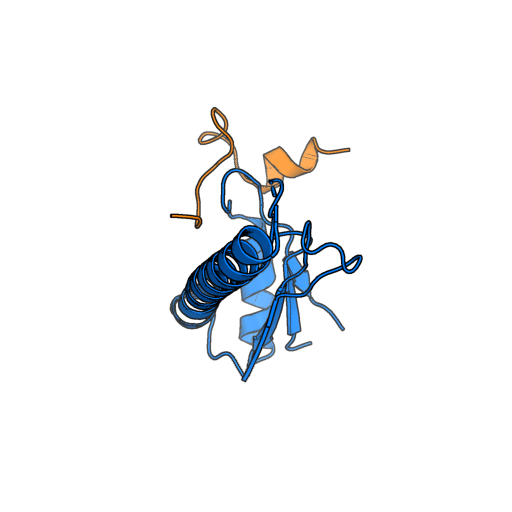6 C CA . LEU A 1 102 ? -2.015 16.094 33.436 1.00 55.70 144 LEU A CA 1
ATOM 787 C C . LEU A 1 102 ? -2.751 17.306 32.879 1.00 58.56 144 LEU A C 1
ATOM 788 O O . LEU A 1 102 ? -2.886 18.312 33.569 1.00 58.21 144 LEU A O 1
ATOM 793 N N . SER A 1 103 ? -3.209 17.226 31.635 1.00 62.28 145 SER A N 1
ATOM 794 C CA . SER A 1 103 ? -3.919 18.350 31.041 1.00 71.50 145 SER A CA 1
ATOM 795 C C . SER A 1 103 ? -5.375 17.995 30.786 1.00 78.90 145 SER A C 1
ATOM 796 O O . SER A 1 103 ? -5.696 17.283 29.832 1.00 80.03 145 SER A O 1
ATOM 799 N N . PRO A 1 104 ? -6.278 18.493 31.647 1.00 84.13 146 PRO A N 1
ATOM 800 C CA . PRO A 1 104 ? -7.719 18.246 31.547 1.00 86.02 146 PRO A CA 1
ATOM 801 C C . PRO A 1 104 ? -8.212 18.268 30.103 1.00 87.24 146 PRO A C 1
ATOM 802 O O . PRO A 1 104 ? -8.875 17.291 29.695 1.00 88.43 146 PRO A O 1
ATOM 807 N N . LYS B 2 6 ? 19.920 11.228 22.628 1.00 71.44 90 LYS B N 1
ATOM 808 C CA . LYS B 2 6 ? 20.309 12.582 22.218 1.00 69.07 90 LYS B CA 1
ATOM 809 C C . LYS B 2 6 ? 19.692 13.696 23.057 1.00 63.58 90 LYS B C 1
ATOM 810 O O . LYS B 2 6 ? 20.252 14.789 23.209 1.00 62.39 90 LYS B O 1
ATOM 816 N N . TYR B 2 7 ? 18.523 13.416 23.607 1.00 52.43 91 TYR B N 1
ATOM 817 C CA . TYR B 2 7 ? 17.788 14.380 24.431 1.00 45.33 91 TYR B CA 1
ATOM 818 C C . TYR B 2 7 ? 17.417 13.836 25.809 1.00 41.24 91 TYR B C 1
ATOM 819 O O . TYR B 2 7 ? 17.643 14.488 26.831 1.00 38.39 91 TYR B O 1
ATOM 828 N N . TRP B 2 8 ? 16.848 12.636 25.817 1.00 33.02 92 TRP B N 1
ATOM 829 C CA . TRP B 2 8 ? 16.418 11.998 27.046 1.00 32.98 92 TRP B CA 1
ATOM 830 C C . TRP B 2 8 ? 17.475 11.841 28.136 1.00 37.31 92 TRP B C 1
ATOM 831 O O . TRP B 2 8 ? 18.600 11.409 27.883 1.00 42.02 92 TRP B O 1
ATOM 842 N N . ASP B 2 9 ? 17.095 12.241 29.345 1.00 33.85 93 ASP B N 1
ATOM 843 C CA . ASP B 2 9 ? 17.926 12.144 30.537 1.00 36.71 93 ASP B CA 1
ATOM 844 C C . ASP B 2 9 ? 19.262 12.890 30.507 1.00 35.80 93 ASP B C 1
ATOM 845 O O . ASP B 2 9 ? 20.189 12.539 31.232 1.00 36.39 93 ASP B O 1
ATOM 850 N N . VAL B 2 10 ? 19.364 13.922 29.677 1.00 38.28 94 VAL B N 1
ATOM 851 C CA . VAL B 2 10 ? 20.588 14.707 29.626 1.00 30.41 94 VAL B CA 1
ATOM 852 C C . VAL B 2 10 ? 20.403 15.854 30.629 1.00 34.65 94 VAL B C 1
ATOM 853 O O . VAL B 2 10 ? 19.666 16.806 30.379 1.00 34.72 94 VAL B O 1
ATOM 857 N N . PRO B 2 11 ? 21.079 15.769 31.781 1.00 33.97 95 PRO B N 1
ATOM 858 C CA . PRO B 2 11 ? 21.006 16.769 32.850 1.00 32.07 95 PRO B CA 1
ATOM 859 C C . PRO B 2 11 ? 21.708 18.070 32.518 1.00 32.52 95 PRO B C 1
ATOM 860 O O . PRO B 2 11 ? 22.542 18.120 31.620 1.00 34.01 95 PRO B O 1
ATOM 864 N N . PRO B 2 12 ? 21.358 19.154 33.226 1.00 29.28 96 PRO B N 1
ATOM 865 C CA . PRO B 2 12 ? 22.026 20.425 32.947 1.00 33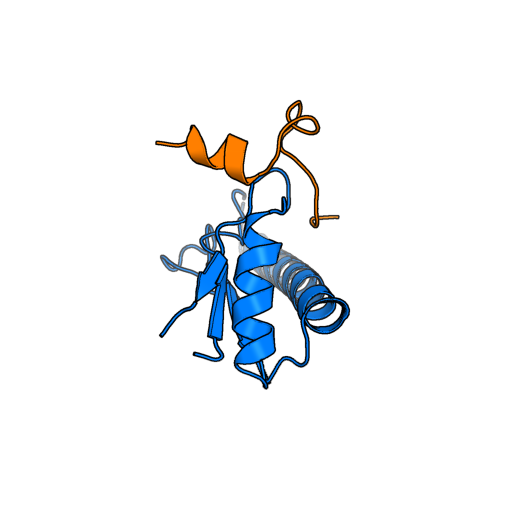.62 96 PRO B CA 1
ATOM 866 C C . PRO B 2 12 ? 23.488 20.166 33.337 1.00 29.73 96 PRO B C 1
ATOM 867 O O . PRO B 2 12 ? 23.755 19.427 34.284 1.00 33.00 96 PRO B O 1
ATOM 871 N N . PRO B 2 13 ? 24.442 20.749 32.607 1.00 31.69 97 PRO B N 1
ATOM 872 C CA . PRO B 2 13 ? 25.851 20.528 32.945 1.00 31.69 97 PRO B CA 1
ATOM 873 C C . PRO B 2 13 ? 26.147 20.766 34.431 1.00 35.09 97 PRO B C 1
ATOM 874 O O . PRO B 2 13 ? 25.851 21.837 34.967 1.00 32.44 97 PRO B O 1
ATOM 878 N N . GLY B 2 14 ? 26.715 19.758 35.089 1.00 33.48 98 GLY B N 1
ATOM 879 C CA . GLY 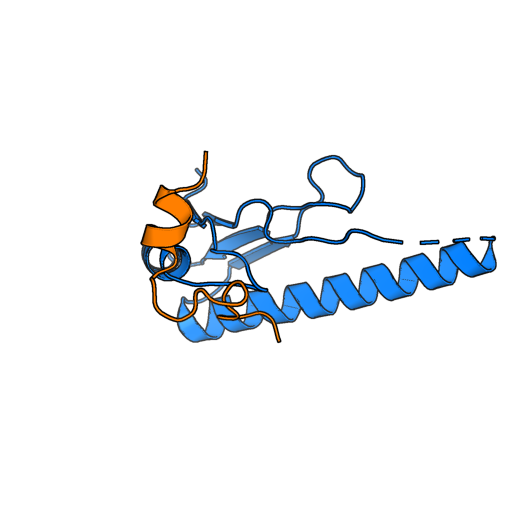B 2 14 ? 27.068 19.890 36.489 1.00 32.83 98 GLY B CA 1
ATOM 880 C C . GLY B 2 14 ? 26.019 19.492 37.510 1.00 38.81 98 GLY B C 1
ATOM 881 O O . GLY B 2 14 ? 26.294 19.534 38.712 1.00 37.77 98 GLY B O 1
ATOM 882 N N . PHE B 2 15 ? 24.834 19.087 37.061 1.00 32.46 99 PHE B N 1
ATOM 883 C CA . PHE B 2 15 ? 23.789 18.713 38.008 1.00 32.67 99 PHE B CA 1
ATOM 884 C C . PHE B 2 15 ? 23.343 17.267 37.921 1.00 31.67 99 PHE B C 1
ATOM 885 O O . PHE B 2 15 ? 22.228 16.932 38.309 1.00 32.76 99 PHE B O 1
ATOM 893 N N . GLU B 2 16 ? 24.218 16.402 37.427 1.00 33.99 100 GLU B N 1
ATOM 894 C CA . GLU B 2 16 ? 23.877 14.996 37.316 1.00 36.36 100 GLU B CA 1
ATOM 895 C C . GLU B 2 16 ? 23.739 14.355 38.696 1.00 34.54 100 GLU B C 1
ATOM 896 O O . GLU B 2 16 ? 23.132 13.298 38.837 1.00 36.10 100 GLU B O 1
ATOM 902 N N . HIS B 2 17 ? 24.274 15.005 39.723 1.00 34.04 101 HIS B N 1
ATOM 903 C CA . HIS B 2 17 ? 24.209 14.431 41.060 1.00 37.61 101 HIS B CA 1
ATOM 904 C C . HIS B 2 17 ? 23.019 14.806 41.945 1.00 34.47 101 HIS B C 1
ATOM 905 O O . HIS B 2 17 ? 22.967 14.429 43.112 1.00 35.06 101 HIS B O 1
ATOM 912 N N . ILE B 2 18 ? 22.070 15.557 41.398 1.00 34.22 102 ILE B N 1
ATOM 913 C CA . ILE B 2 18 ? 20.853 15.885 42.133 1.00 35.36 102 ILE B CA 1
ATOM 914 C C . ILE B 2 18 ? 19.704 15.487 41.208 1.00 35.74 102 ILE B C 1
ATOM 915 O O . ILE B 2 18 ? 19.916 15.247 40.013 1.00 37.11 102 ILE B O 1
ATOM 920 N N . THR B 2 19 ? 18.495 15.409 41.749 1.00 33.37 103 THR B N 1
ATOM 921 C CA . THR B 2 19 ? 17.344 15.003 40.950 1.00 31.65 103 THR B CA 1
ATOM 922 C C . THR B 2 19 ? 16.649 16.168 40.255 1.00 32.03 103 THR B C 1
ATOM 923 O O . THR B 2 19 ? 16.795 17.327 40.655 1.00 28.45 103 THR B O 1
ATOM 927 N N . PRO B 2 20 ? 15.882 15.873 39.192 1.00 29.97 104 PRO B N 1
ATOM 928 C CA . PRO B 2 20 ? 15.181 16.956 38.492 1.00 30.76 104 PRO B CA 1
ATOM 929 C C . PRO B 2 20 ? 14.260 17.724 39.448 1.00 24.32 104 PRO B C 1
ATOM 930 O O . PRO B 2 20 ? 14.126 18.943 39.344 1.00 24.44 104 PRO B O 1
ATOM 934 N N . MET B 2 21 ? 13.632 17.014 40.386 1.00 25.39 105 MET B N 1
ATOM 935 C CA . MET B 2 21 ? 12.740 17.670 41.345 1.00 24.23 105 MET B CA 1
ATOM 936 C C . MET B 2 21 ? 13.497 18.635 42.266 1.00 26.68 105 MET B C 1
ATOM 937 O O . MET B 2 21 ? 12.980 19.702 42.599 1.00 30.39 105 MET B O 1
ATOM 942 N N . GLN B 2 22 ? 14.714 18.273 42.670 1.00 27.83 106 GLN B N 1
ATOM 943 C CA . GLN B 2 22 ? 15.511 19.156 43.526 1.00 26.41 106 GLN B CA 1
ATOM 944 C C . GLN B 2 22 ? 15.989 20.366 42.714 1.00 30.77 106 GLN B C 1
ATOM 945 O O . GLN B 2 22 ? 16.162 21.466 43.247 1.00 25.61 106 GLN B O 1
ATOM 951 N N . TYR B 2 23 ? 16.193 20.168 41.416 1.00 27.81 107 TYR B N 1
ATOM 952 C CA . TYR B 2 23 ? 16.628 21.264 40.557 1.00 24.31 107 TYR B CA 1
ATOM 953 C C . TYR B 2 23 ? 15.444 22.223 40.367 1.00 20.46 107 TYR B C 1
ATOM 954 O O . TYR B 2 23 ? 15.571 23.432 40.542 1.00 24.27 107 TYR B O 1
ATOM 963 N N . LYS B 2 24 ? 14.284 21.676 40.022 1.00 25.30 108 LYS B N 1
ATOM 964 C CA . LYS B 2 24 ? 13.097 22.500 39.833 1.00 26.90 108 LYS B CA 1
ATOM 965 C C . LYS B 2 24 ? 12.710 23.271 41.101 1.00 30.00 108 LYS B C 1
ATOM 966 O O . LYS B 2 24 ? 12.218 24.393 41.011 1.00 25.46 108 LYS B O 1
ATOM 972 N N . ALA B 2 25 ? 12.944 22.680 42.274 1.00 21.89 109 ALA B N 1
ATOM 973 C CA . ALA B 2 25 ? 12.596 23.340 43.529 1.00 28.79 109 ALA B CA 1
ATOM 974 C C . ALA B 2 25 ? 13.292 24.694 43.671 1.00 30.33 109 ALA B C 1
ATOM 975 O O . ALA B 2 25 ? 12.775 25.601 44.329 1.00 24.72 109 ALA B O 1
ATOM 977 N N . MET B 2 26 ? 14.462 24.837 43.051 1.00 30.40 110 MET B N 1
ATOM 978 C CA . MET B 2 26 ? 15.202 26.095 43.146 1.00 28.21 110 MET B CA 1
ATOM 979 C C . MET B 2 26 ? 14.796 27.102 42.083 1.00 28.38 110 MET B C 1
ATOM 980 O O . MET B 2 26 ? 15.191 28.260 42.149 1.00 29.22 110 MET B O 1
ATOM 985 N N . GLN B 2 27 ? 14.028 26.669 41.090 1.00 25.10 111 GLN B N 1
ATOM 986 C CA . GLN B 2 27 ? 13.622 27.594 40.041 1.00 29.53 111 GLN B CA 1
ATOM 987 C C . GLN B 2 27 ? 12.558 28.534 40.560 1.00 29.74 111 GLN B C 1
ATOM 988 O O . GLN B 2 27 ? 11.652 28.126 41.287 1.00 31.71 111 GLN B O 1
ATOM 994 N N . ALA B 2 28 ? 12.684 29.802 40.199 1.00 33.03 112 ALA B N 1
ATOM 995 C CA . ALA B 2 28 ? 11.722 30.815 40.608 1.00 43.74 112 ALA B CA 1
ATOM 996 C C . ALA B 2 28 ? 11.710 31.956 39.597 1.00 52.76 112 ALA B C 1
ATOM 997 O O . ALA B 2 28 ? 12.307 31.793 38.508 1.00 58.92 112 ALA B O 1
#

Sequence (121 aa):
SQTIALLNIYRNPQDGLRSAVSDVEMQEHYDEFFEEVFTEMEEKYGEVEEMNVCDNLGDHLVGNVYVKFRREEDAEKAVIDLNNRWFNGQPIHAELSPKYWDVPPPGFEHITPMQYKAMQA

Secondary structure (DSSP, 8-state):
--EEEEEEEEE----HHHHHHHHHHHHHHHHHHHHHHHHHIIIII--EEEEEE--SSSSSSEEEEEEEES-HHHHHHHHHHHTT-EETTEE--EEE--/--BT-PPTT-TTS-HHHHHHT--

Organism: Homo sapiens (NCBI:txid9606)

GO terms:
  GO:0005515 protein binding (F, IPI)
  GO:0005681 spliceosomal complex (C, IDA)
  GO:0000398 mRNA splicing, via spliceosome (P, IC)
  GO:0071013 catalytic step 2 spliceosome (C, IDA)
  GO:0016607 nuclear speck (C, EXP)
  GO:0015030 Cajal body (C, TAS)
  GO:0006397 mRNA processing (P, TAS)
  GO:0008380 RNA splicing (P, TAS)
  GO:0005654 nucleoplasm (C, TAS)
  GO:0005654 nucleoplasm (C, IDA)
  GO:0089701 U2AF complex (C, IDA)
  GO:0003723 RNA binding (F, HDA)

Radius of gyration: 15.32 Å; Cα contacts (8 Å, |Δi|>4): 207; chains: 2; bounding box: 35×33×44 Å